Protein AF-F2L2L2-F1 (afdb_monomer)

pLDDT: mean 77.73, std 11.72, range [42.44, 91.44]

Structure (mmCIF, N/CA/C/O backbone):
data_AF-F2L2L2-F1
#
_entry.id   AF-F2L2L2-F1
#
loop_
_atom_site.group_PDB
_atom_site.id
_atom_site.type_symbol
_atom_site.label_atom_id
_atom_site.label_alt_id
_atom_site.label_comp_id
_atom_site.label_asym_id
_atom_site.label_entity_id
_atom_site.label_seq_id
_atom_site.pdbx_PDB_ins_code
_atom_site.Cartn_x
_atom_site.Cartn_y
_atom_site.Cartn_z
_atom_site.occupancy
_atom_site.B_iso_or_equiv
_atom_site.auth_seq_id
_atom_site.auth_comp_id
_atom_site.auth_asym_id
_atom_site.auth_atom_id
_atom_site.pdbx_PDB_model_num
ATOM 1 N N . MET A 1 1 ? -20.288 -9.340 24.423 1.00 42.78 1 MET A N 1
ATOM 2 C CA . MET A 1 1 ? -18.885 -8.995 24.748 1.00 42.78 1 MET A CA 1
ATOM 3 C C . MET A 1 1 ? -18.003 -8.906 23.497 1.00 42.78 1 MET A C 1
ATOM 5 O O . MET A 1 1 ? -17.138 -8.050 23.460 1.00 42.78 1 MET A O 1
ATOM 9 N N . GLU A 1 2 ? -18.269 -9.684 22.440 1.00 43.09 2 GLU A N 1
ATOM 10 C CA . GLU A 1 2 ? -17.512 -9.641 21.168 1.00 43.09 2 GLU A CA 1
ATOM 11 C C . GLU A 1 2 ? -17.689 -8.358 20.332 1.00 43.09 2 GLU A C 1
ATOM 13 O O . GLU A 1 2 ? -16.811 -8.007 19.553 1.00 43.09 2 GLU A O 1
ATOM 18 N N . ILE A 1 3 ? -18.805 -7.635 20.489 1.00 44.88 3 ILE A N 1
ATOM 19 C CA . ILE A 1 3 ? -19.082 -6.406 19.720 1.00 44.88 3 ILE A CA 1
ATOM 20 C C . ILE A 1 3 ? -18.196 -5.240 20.184 1.00 44.88 3 ILE A C 1
ATOM 22 O O . ILE A 1 3 ? -17.759 -4.455 19.351 1.00 44.88 3 ILE A O 1
ATOM 26 N N . LEU A 1 4 ? -17.872 -5.152 21.484 1.00 42.44 4 LEU A N 1
ATOM 27 C CA . LEU A 1 4 ? -16.951 -4.119 21.972 1.00 42.44 4 LEU A CA 1
ATOM 28 C C . LEU A 1 4 ? -15.537 -4.353 21.425 1.00 42.44 4 LEU A C 1
ATOM 30 O O . LEU A 1 4 ? -14.961 -3.425 20.877 1.00 42.44 4 LEU A O 1
ATOM 34 N N . VAL A 1 5 ? -15.022 -5.588 21.477 1.00 48.88 5 VAL A N 1
ATOM 35 C CA . VAL A 1 5 ? -13.674 -5.942 20.978 1.00 48.88 5 VAL A CA 1
ATOM 36 C C . VAL A 1 5 ? -13.512 -5.629 19.481 1.00 48.88 5 VAL A C 1
ATOM 38 O O . VAL A 1 5 ? -12.470 -5.133 19.068 1.00 48.88 5 VAL A O 1
ATOM 41 N N . LYS A 1 6 ? -14.566 -5.821 18.674 1.00 45.59 6 LYS A N 1
ATOM 42 C CA . LYS A 1 6 ? -14.557 -5.527 17.227 1.00 45.59 6 LYS A CA 1
ATOM 43 C C . LYS A 1 6 ? -14.462 -4.034 16.885 1.00 45.59 6 LYS A C 1
ATOM 45 O O . LYS A 1 6 ? -13.925 -3.706 15.834 1.00 45.59 6 LYS A O 1
ATOM 50 N N . ILE A 1 7 ? -14.957 -3.146 17.752 1.00 48.34 7 ILE A N 1
ATOM 51 C CA . ILE A 1 7 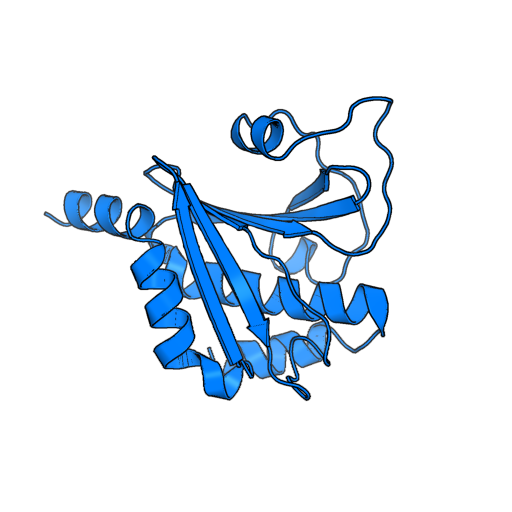? -14.884 -1.686 17.557 1.00 48.34 7 ILE A CA 1
ATOM 52 C C . ILE A 1 7 ? -13.491 -1.149 17.943 1.00 48.34 7 ILE A C 1
ATOM 54 O O . ILE A 1 7 ? -13.040 -0.164 17.365 1.00 48.34 7 ILE A O 1
ATOM 58 N N . TYR A 1 8 ? -12.769 -1.795 18.868 1.00 50.88 8 TYR A N 1
ATOM 59 C CA . TYR A 1 8 ? -11.413 -1.365 19.251 1.00 50.88 8 TYR A CA 1
ATOM 60 C C . TYR A 1 8 ? -10.383 -1.579 18.127 1.00 50.88 8 TYR A C 1
ATOM 62 O O . TYR A 1 8 ? -9.588 -0.682 17.858 1.00 50.88 8 TYR A O 1
ATOM 70 N N . MET A 1 9 ? -10.478 -2.681 17.373 1.00 53.34 9 MET A N 1
ATOM 71 C CA . MET A 1 9 ? -9.450 -3.070 16.388 1.00 53.34 9 MET A CA 1
ATOM 72 C C . MET A 1 9 ? -9.278 -2.090 15.208 1.00 53.34 9 MET A C 1
ATOM 74 O O . MET A 1 9 ? -8.175 -1.950 14.691 1.00 53.34 9 MET A O 1
ATOM 78 N N . CYS A 1 10 ? -10.327 -1.371 14.784 1.00 63.12 10 CYS A N 1
ATOM 79 C CA . CYS A 1 10 ? -10.198 -0.330 13.748 1.00 63.12 10 CYS A CA 1
ATOM 80 C C . CYS A 1 10 ? -9.667 1.012 14.274 1.00 63.12 10 CYS A C 1
ATOM 82 O O . CYS A 1 10 ? -9.219 1.844 13.484 1.00 63.12 10 CYS A O 1
ATOM 84 N N . ASN A 1 11 ? -9.743 1.247 15.586 1.00 60.97 11 ASN A N 1
ATOM 85 C CA . ASN A 1 11 ? -9.284 2.486 16.217 1.00 60.97 11 ASN A CA 1
ATOM 86 C C . ASN A 1 11 ? -7.807 2.405 16.648 1.00 60.97 11 ASN A C 1
ATOM 88 O O . ASN A 1 11 ? -7.189 3.429 16.933 1.00 60.97 11 ASN A O 1
ATOM 92 N N . GLU A 1 12 ? -7.221 1.206 16.623 1.00 71.69 12 GLU A N 1
ATOM 93 C CA . GLU A 1 12 ? -5.836 0.902 17.001 1.00 71.69 12 GLU A CA 1
ATOM 94 C C . GLU A 1 12 ? -4.948 0.652 15.767 1.00 71.69 12 GLU A C 1
ATOM 96 O O . GLU A 1 12 ? -4.131 -0.262 15.719 1.00 71.69 12 GLU A O 1
ATOM 101 N N . LEU A 1 13 ? -5.060 1.496 14.735 1.00 74.31 13 LEU A N 1
ATOM 102 C CA . LEU A 1 13 ? -4.230 1.382 13.522 1.00 74.31 13 LEU A CA 1
ATOM 103 C C . LEU A 1 13 ? -2.716 1.444 13.790 1.00 74.31 13 LEU A C 1
ATOM 105 O O . LEU A 1 13 ? -1.932 0.907 13.007 1.00 74.31 13 LEU A O 1
ATOM 109 N N . GLY A 1 14 ? -2.304 2.068 14.898 1.00 75.06 14 GLY A N 1
ATOM 110 C CA . GLY A 1 14 ? -0.923 1.997 15.378 1.00 75.06 14 GLY A CA 1
ATOM 111 C C . GLY A 1 14 ? -0.503 0.569 15.744 1.00 75.06 14 GLY A C 1
ATOM 112 O O . GLY A 1 14 ? 0.585 0.144 15.374 1.00 75.06 14 GLY A O 1
ATOM 113 N N . GLU A 1 15 ? -1.384 -0.209 16.376 1.00 79.38 15 GLU A N 1
ATOM 114 C CA . GLU A 1 15 ? -1.117 -1.614 16.699 1.00 79.38 15 GLU A CA 1
ATOM 115 C C . GLU A 1 15 ? -1.082 -2.493 15.451 1.00 79.38 15 GLU A C 1
ATOM 117 O O . GLU A 1 15 ? -0.252 -3.397 15.366 1.00 79.38 15 GLU A O 1
ATOM 122 N N . PHE A 1 16 ? -1.930 -2.216 14.452 1.00 79.75 16 PHE A N 1
ATOM 123 C CA . PHE A 1 16 ? -1.831 -2.879 13.149 1.00 79.75 16 PHE A CA 1
ATOM 124 C C . PHE A 1 16 ? -0.464 -2.625 12.499 1.00 79.75 16 PHE A C 1
ATOM 126 O O . PHE A 1 16 ? 0.184 -3.570 12.051 1.00 79.75 16 PHE A O 1
ATOM 133 N N . ALA A 1 17 ? -0.009 -1.369 12.463 1.00 81.06 17 ALA A N 1
ATOM 134 C CA . ALA A 1 17 ? 1.283 -1.010 11.884 1.00 81.06 17 ALA A CA 1
ATOM 135 C C . ALA A 1 17 ? 2.448 -1.694 12.623 1.00 81.06 17 ALA A C 1
ATOM 137 O O . ALA A 1 17 ? 3.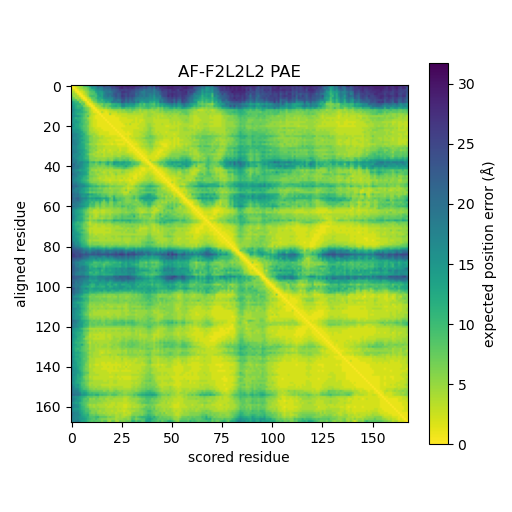323 -2.287 11.987 1.00 81.06 17 ALA A O 1
ATOM 138 N N . ASP A 1 18 ? 2.415 -1.691 13.957 1.00 84.12 18 ASP A N 1
ATOM 139 C CA . ASP A 1 18 ? 3.391 -2.388 14.795 1.00 84.12 18 ASP A CA 1
ATOM 140 C C . ASP A 1 18 ? 3.372 -3.903 14.564 1.00 84.12 18 ASP A C 1
ATOM 142 O O . ASP A 1 18 ? 4.424 -4.534 14.438 1.00 84.12 18 ASP A O 1
ATOM 146 N N . TRP A 1 19 ? 2.185 -4.506 14.488 1.00 85.44 19 TRP A N 1
ATOM 147 C CA . TRP A 1 19 ? 2.021 -5.928 14.209 1.00 85.44 19 TRP A CA 1
ATOM 148 C C . TRP A 1 19 ? 2.559 -6.292 12.825 1.00 85.44 19 TRP A C 1
ATOM 150 O O . TRP A 1 19 ? 3.310 -7.262 12.704 1.00 85.44 19 TRP A O 1
ATOM 160 N N . LEU A 1 20 ? 2.234 -5.503 11.798 1.00 84.94 20 LEU A N 1
ATOM 161 C CA . LEU A 1 20 ? 2.694 -5.716 10.427 1.00 84.94 20 LEU A CA 1
ATOM 162 C C . LEU A 1 20 ? 4.223 -5.684 10.376 1.00 84.94 20 LEU A C 1
ATOM 164 O O . LEU A 1 20 ? 4.847 -6.575 9.799 1.00 84.94 20 LEU A O 1
ATOM 168 N N . TYR A 1 21 ? 4.830 -4.699 11.039 1.00 86.44 21 TYR A N 1
ATOM 169 C CA . TYR A 1 21 ? 6.280 -4.600 11.136 1.00 86.44 21 TYR A CA 1
ATOM 170 C C . TYR A 1 21 ? 6.892 -5.811 11.849 1.00 86.44 21 TYR A C 1
ATOM 172 O O . TYR A 1 21 ? 7.808 -6.443 11.324 1.00 86.44 21 TYR A O 1
ATOM 180 N N . ARG A 1 22 ? 6.380 -6.182 13.029 1.00 87.25 22 ARG A N 1
ATOM 181 C CA . ARG A 1 22 ? 6.948 -7.274 13.839 1.00 87.25 22 ARG A CA 1
ATOM 182 C C . ARG A 1 22 ? 6.860 -8.633 13.154 1.00 87.25 22 ARG A C 1
ATOM 184 O O . ARG A 1 22 ? 7.790 -9.422 13.279 1.00 87.25 22 ARG A O 1
ATOM 191 N N . ASN A 1 23 ? 5.762 -8.904 12.455 1.00 85.38 23 ASN A N 1
ATOM 192 C CA . ASN A 1 23 ? 5.512 -10.223 11.875 1.00 85.38 23 ASN A CA 1
ATOM 193 C C . ASN A 1 23 ? 6.052 -10.353 10.449 1.00 85.38 23 ASN A C 1
ATOM 195 O O . ASN A 1 23 ? 6.480 -11.439 10.064 1.00 85.38 23 ASN A O 1
ATOM 199 N N . TYR A 1 24 ? 6.077 -9.261 9.677 1.00 86.25 24 TYR A N 1
ATOM 200 C CA . TYR A 1 24 ? 6.334 -9.347 8.239 1.00 86.25 24 TYR A CA 1
ATOM 201 C C . TYR A 1 24 ? 7.473 -8.473 7.724 1.00 86.25 24 TYR A C 1
ATOM 203 O O . TYR A 1 24 ? 7.789 -8.573 6.540 1.00 86.25 24 TYR A O 1
ATOM 211 N N . SER A 1 25 ? 8.150 -7.676 8.561 1.00 85.12 25 SER A N 1
ATOM 212 C CA . SER A 1 25 ? 9.274 -6.838 8.104 1.00 85.12 25 SER A CA 1
ATOM 213 C C . SER A 1 25 ? 10.347 -7.625 7.356 1.00 85.12 25 SER A C 1
ATOM 215 O O . SER A 1 25 ? 10.740 -7.211 6.272 1.00 85.12 25 SER A O 1
ATOM 217 N N . GLY A 1 26 ? 10.747 -8.799 7.849 1.00 82.75 26 GLY A N 1
ATOM 218 C CA . GLY A 1 26 ? 11.737 -9.639 7.167 1.00 82.75 26 GLY A CA 1
ATOM 219 C C . GLY A 1 26 ? 11.246 -10.247 5.845 1.00 82.75 26 GLY A C 1
ATOM 220 O O . GLY A 1 26 ? 12.024 -10.400 4.908 1.00 82.75 26 GLY A O 1
ATOM 221 N N . ILE A 1 27 ? 9.954 -10.577 5.739 1.00 84.06 27 ILE A N 1
ATOM 222 C CA . ILE A 1 27 ? 9.368 -11.183 4.528 1.00 84.06 27 ILE A CA 1
ATOM 223 C C . ILE A 1 27 ? 9.157 -10.121 3.447 1.00 84.06 27 ILE A C 1
ATOM 225 O O . ILE A 1 27 ? 9.439 -10.352 2.270 1.00 84.06 27 ILE A O 1
ATOM 229 N N . LEU A 1 28 ? 8.664 -8.957 3.859 1.00 83.25 28 LEU A N 1
ATOM 230 C CA . LEU A 1 28 ? 8.337 -7.837 2.987 1.00 83.25 28 LEU A CA 1
ATOM 231 C C . LEU A 1 28 ? 9.555 -6.947 2.706 1.00 83.25 28 LEU A C 1
ATOM 233 O O . LEU A 1 28 ? 9.524 -6.143 1.776 1.00 83.25 28 LEU 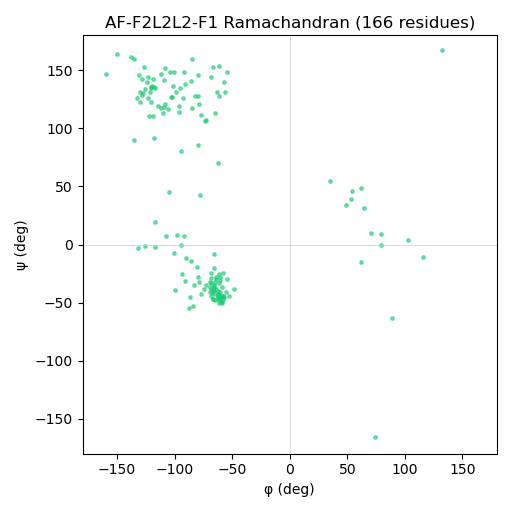A O 1
ATOM 237 N N . GLY A 1 29 ? 10.634 -7.098 3.477 1.00 85.81 29 GLY A N 1
ATOM 238 C CA . GLY A 1 29 ? 11.781 -6.197 3.464 1.00 85.81 29 GLY A CA 1
ATOM 239 C C . GLY A 1 29 ? 11.372 -4.789 3.887 1.00 85.81 29 GLY A C 1
ATOM 240 O O . GLY A 1 29 ? 11.655 -3.845 3.160 1.00 85.81 29 GLY A O 1
ATOM 241 N N . ILE A 1 30 ? 10.631 -4.639 4.988 1.00 86.06 30 ILE A N 1
ATOM 242 C CA . ILE A 1 30 ? 10.260 -3.328 5.546 1.00 86.06 30 ILE A CA 1
ATOM 243 C C . ILE A 1 30 ? 11.410 -2.852 6.429 1.00 86.06 30 ILE A C 1
ATOM 245 O O . ILE A 1 30 ? 11.701 -3.476 7.446 1.00 86.06 30 ILE A O 1
ATOM 249 N N . SER A 1 31 ? 12.024 -1.728 6.067 1.00 84.69 31 SER A N 1
ATOM 250 C CA . SER A 1 31 ? 13.093 -1.112 6.852 1.00 84.69 31 SER A CA 1
ATOM 251 C C . SER A 1 31 ? 12.548 -0.249 7.986 1.00 84.69 31 SER A C 1
ATOM 253 O O . SER A 1 31 ? 13.178 -0.126 9.032 1.00 84.69 31 SER A O 1
ATOM 255 N N . GLN A 1 32 ? 11.408 0.413 7.764 1.00 82.31 32 GLN A N 1
ATOM 256 C CA . GLN A 1 32 ? 10.830 1.344 8.727 1.00 82.31 32 GLN A CA 1
ATOM 257 C C . GLN A 1 32 ? 9.340 1.561 8.464 1.00 82.31 32 GLN A C 1
ATOM 259 O O . GLN A 1 32 ? 8.906 1.589 7.315 1.00 82.31 32 GLN A O 1
ATOM 264 N N . ILE A 1 33 ? 8.565 1.771 9.528 1.00 82.31 33 ILE A N 1
ATOM 265 C CA . ILE A 1 33 ? 7.193 2.274 9.441 1.00 82.31 33 ILE A CA 1
ATOM 266 C C . ILE A 1 33 ? 7.098 3.580 10.230 1.00 82.31 33 ILE A C 1
ATOM 268 O O . ILE A 1 33 ? 7.616 3.682 11.341 1.00 82.31 33 ILE A O 1
ATOM 272 N N . TYR A 1 34 ? 6.443 4.579 9.647 1.00 78.69 34 TYR A N 1
ATOM 273 C CA . TYR A 1 34 ? 6.110 5.842 10.293 1.00 78.69 34 TYR A CA 1
ATOM 274 C C . TYR A 1 34 ? 4.612 5.891 10.532 1.00 78.69 34 TYR A C 1
ATOM 276 O O . TYR A 1 34 ? 3.838 5.887 9.580 1.00 78.69 34 TYR A O 1
ATOM 284 N N . THR A 1 35 ? 4.213 5.980 11.794 1.00 76.81 35 THR A N 1
ATOM 285 C CA . THR A 1 35 ? 2.817 6.152 12.193 1.00 76.81 35 THR A CA 1
ATOM 286 C C . THR A 1 35 ? 2.606 7.561 12.724 1.00 76.81 35 THR A C 1
ATOM 288 O O . THR A 1 35 ? 3.234 7.950 13.710 1.00 76.81 35 THR A O 1
ATOM 291 N N . VAL A 1 36 ? 1.714 8.328 12.102 1.00 74.88 36 VAL A N 1
ATOM 292 C CA . VAL A 1 36 ? 1.335 9.663 12.579 1.00 74.88 36 VAL A CA 1
ATOM 293 C C . VAL A 1 36 ? -0.152 9.677 12.893 1.00 74.88 36 VAL A C 1
ATOM 295 O O . VAL A 1 36 ? -0.980 9.610 11.987 1.00 74.88 36 VAL A O 1
ATOM 298 N N . SER A 1 37 ? -0.483 9.775 14.178 1.00 72.06 37 SER A N 1
ATOM 299 C CA . SER A 1 37 ? -1.859 9.942 14.644 1.00 72.06 37 SER A CA 1
ATOM 300 C C . SER A 1 37 ? -2.262 11.405 14.558 1.00 72.06 37 SER A C 1
ATOM 302 O O . SER A 1 37 ? -1.591 12.287 15.092 1.00 72.06 37 SER A O 1
ATOM 304 N N . LEU A 1 38 ? -3.388 11.667 13.919 1.00 67.56 38 LEU A N 1
ATOM 305 C CA . LEU A 1 38 ? -3.913 13.003 13.721 1.00 67.56 38 LEU A CA 1
ATOM 306 C C . LEU A 1 38 ? -5.410 12.933 14.044 1.00 67.56 38 LEU A C 1
ATOM 308 O O . LEU A 1 38 ? -6.202 12.583 13.197 1.00 67.56 38 LEU A O 1
ATOM 312 N N . GLY A 1 39 ? -5.806 13.152 15.300 1.00 53.22 39 GLY A N 1
ATOM 313 C CA . GLY A 1 39 ? -7.209 13.359 15.717 1.00 53.22 39 GLY A CA 1
ATOM 314 C C . GLY A 1 39 ? -8.311 12.577 14.972 1.00 53.22 39 GLY A C 1
ATOM 315 O O . GLY A 1 39 ? -9.238 13.202 14.465 1.00 53.22 39 GLY A O 1
ATOM 316 N N . GLY A 1 40 ? -8.207 11.243 14.897 1.00 55.09 40 GLY A N 1
ATOM 317 C CA . GLY A 1 40 ? -9.180 10.350 14.241 1.00 55.09 40 GLY A CA 1
ATOM 318 C C . GLY A 1 40 ? -8.641 9.588 13.024 1.00 55.09 40 GLY A C 1
ATOM 319 O O . GLY A 1 40 ? -9.286 8.658 12.552 1.00 55.09 40 GLY A O 1
ATOM 320 N N . PHE A 1 41 ? -7.450 9.938 12.538 1.00 61.31 41 PHE A N 1
ATOM 321 C CA . PHE A 1 41 ? -6.771 9.248 11.444 1.00 61.31 41 PHE A CA 1
ATOM 322 C C . PHE A 1 41 ? -5.350 8.843 11.839 1.00 61.31 41 PHE A C 1
ATOM 324 O O . PHE A 1 41 ? -4.720 9.471 12.692 1.00 61.31 41 PHE A O 1
ATOM 331 N N . VAL A 1 42 ? -4.849 7.780 11.210 1.00 64.75 42 VAL A N 1
ATOM 332 C CA . VAL A 1 42 ? -3.447 7.369 11.291 1.00 64.75 42 VAL A CA 1
ATOM 333 C C . VAL A 1 42 ? -2.869 7.462 9.883 1.00 64.75 42 VAL A C 1
ATOM 335 O O . VAL A 1 42 ? -3.500 7.083 8.910 1.00 64.75 42 VAL A O 1
ATOM 338 N N . LEU A 1 43 ? -1.685 8.032 9.726 1.00 68.75 43 LEU A N 1
ATOM 339 C CA . LEU A 1 43 ? -0.932 7.939 8.478 1.00 68.75 43 LEU A CA 1
ATOM 340 C C . LEU A 1 43 ? 0.176 6.920 8.691 1.00 68.75 43 LEU A C 1
ATOM 342 O O . LEU A 1 43 ? 0.917 7.041 9.664 1.00 68.75 43 LEU A O 1
ATOM 346 N N . VAL A 1 44 ? 0.264 5.924 7.808 1.00 71.38 44 VAL A N 1
ATOM 347 C CA . VAL A 1 44 ? 1.231 4.823 7.910 1.00 71.38 44 VAL A CA 1
ATOM 348 C C . VAL A 1 44 ? 2.156 4.842 6.698 1.00 71.38 44 VAL A C 1
ATOM 350 O O . VAL A 1 44 ? 1.874 4.228 5.675 1.00 71.38 44 VAL A O 1
ATOM 353 N N . GLY A 1 45 ? 3.288 5.533 6.809 1.00 74.44 45 GLY A N 1
ATOM 354 C CA . GLY A 1 45 ? 4.338 5.480 5.792 1.00 74.44 45 GLY A CA 1
ATOM 355 C C . GLY A 1 45 ? 5.163 4.206 5.944 1.00 74.44 45 GLY A C 1
ATOM 356 O O . GLY A 1 45 ? 5.763 4.007 6.996 1.00 74.44 45 GLY A O 1
ATOM 357 N N . ILE A 1 46 ? 5.226 3.352 4.919 1.00 77.38 46 ILE A N 1
ATOM 358 C CA . ILE A 1 46 ? 5.987 2.093 4.961 1.00 77.38 46 ILE A CA 1
ATOM 359 C C . ILE A 1 46 ? 7.202 2.217 4.046 1.00 77.38 46 ILE A C 1
ATOM 361 O O . ILE A 1 46 ? 7.086 2.317 2.827 1.00 77.38 46 ILE A O 1
ATOM 365 N N . HIS A 1 47 ? 8.384 2.215 4.648 1.00 77.00 47 HIS A N 1
ATOM 366 C CA . HIS A 1 47 ? 9.654 2.253 3.943 1.00 77.00 47 HIS A CA 1
ATOM 367 C C . HIS A 1 47 ? 10.222 0.847 3.849 1.00 77.00 47 HIS A C 1
ATOM 369 O O . HIS A 1 47 ? 10.302 0.114 4.834 1.00 77.00 47 HIS A O 1
ATOM 375 N N . PHE A 1 48 ? 10.634 0.491 2.644 1.00 80.44 48 PHE A N 1
ATOM 376 C CA . PHE A 1 48 ? 11.190 -0.811 2.335 1.00 80.44 48 PHE A CA 1
ATOM 377 C C . PHE A 1 48 ? 12.713 -0.725 2.195 1.00 80.44 48 PHE A C 1
ATOM 379 O O . PHE A 1 48 ? 13.250 0.292 1.753 1.00 80.44 48 PHE A O 1
ATOM 386 N N . GLU A 1 49 ? 13.400 -1.804 2.555 1.00 80.44 49 GLU A N 1
ATOM 387 C CA . GLU A 1 49 ? 14.836 -1.968 2.376 1.00 80.44 49 GLU A CA 1
ATOM 388 C C . GLU A 1 49 ? 15.231 -1.915 0.902 1.00 80.44 49 GLU A C 1
ATOM 390 O O . GLU A 1 49 ? 14.475 -2.305 0.002 1.00 80.44 49 GLU A O 1
ATOM 395 N N . ARG A 1 50 ? 16.482 -1.501 0.678 1.00 69.62 50 ARG A N 1
ATOM 396 C CA . ARG A 1 50 ? 17.112 -1.600 -0.630 1.00 69.62 50 ARG A CA 1
ATOM 397 C C . ARG A 1 50 ? 17.264 -3.084 -0.996 1.00 69.62 50 ARG A C 1
ATOM 399 O O . ARG A 1 50 ? 18.005 -3.803 -0.334 1.00 69.62 50 ARG A O 1
ATOM 406 N N . GLY A 1 51 ? 16.552 -3.545 -2.016 1.00 73.75 51 GLY A N 1
ATOM 407 C CA . GLY A 1 51 ? 16.457 -4.940 -2.440 1.00 73.75 51 GLY A CA 1
ATOM 408 C C . GLY A 1 51 ? 15.162 -5.647 -2.030 1.00 73.75 51 GLY A C 1
ATOM 409 O O . GLY A 1 51 ? 15.022 -6.839 -2.314 1.00 73.75 51 GLY A O 1
ATOM 410 N N . SER A 1 52 ? 14.203 -4.953 -1.399 1.00 82.81 52 SER A N 1
ATOM 411 C CA . SER A 1 52 ? 12.887 -5.538 -1.120 1.00 82.81 52 SER A CA 1
ATOM 412 C C . SER A 1 52 ? 12.239 -6.039 -2.412 1.00 82.81 52 SER A C 1
ATOM 414 O O . SER A 1 52 ? 12.134 -5.324 -3.410 1.00 82.81 52 SER A O 1
ATOM 416 N N . LYS A 1 53 ? 11.739 -7.278 -2.380 1.00 77.25 53 LYS A N 1
ATOM 417 C CA . LYS A 1 53 ? 11.007 -7.874 -3.507 1.00 77.25 53 LYS A CA 1
ATOM 418 C C . LYS A 1 53 ? 9.678 -7.173 -3.780 1.00 77.25 53 LYS A C 1
ATOM 420 O O . LYS A 1 53 ? 9.151 -7.292 -4.883 1.00 77.25 53 LYS A O 1
ATOM 425 N N . ILE A 1 54 ? 9.157 -6.443 -2.799 1.00 81.56 54 ILE A N 1
ATOM 426 C CA . ILE A 1 54 ? 7.882 -5.738 -2.885 1.00 81.56 54 ILE A CA 1
ATOM 427 C C . ILE A 1 54 ? 8.068 -4.384 -3.547 1.00 81.56 54 ILE A C 1
ATOM 429 O O . ILE A 1 54 ? 7.412 -4.096 -4.543 1.00 81.56 54 ILE A O 1
ATOM 433 N N . SER A 1 55 ? 8.998 -3.582 -3.035 1.00 76.75 55 SER A N 1
ATOM 434 C CA . SER A 1 55 ? 9.175 -2.208 -3.496 1.00 76.75 55 SER A CA 1
ATOM 435 C C . SER A 1 55 ? 10.226 -2.048 -4.590 1.00 76.75 55 SER A C 1
ATOM 437 O O . SER A 1 55 ? 10.148 -1.098 -5.358 1.00 76.75 55 SER A O 1
ATOM 439 N N . GLY A 1 56 ? 11.215 -2.944 -4.680 1.00 71.25 56 GLY A N 1
ATOM 440 C CA . GLY A 1 56 ? 12.311 -2.838 -5.646 1.00 71.25 56 GLY A CA 1
ATOM 441 C C . GLY A 1 56 ? 13.040 -1.493 -5.583 1.00 71.25 56 GLY A C 1
ATOM 442 O O . GLY A 1 56 ? 13.249 -0.877 -6.621 1.00 71.25 56 GLY A O 1
ATOM 443 N N . ASP A 1 57 ? 13.373 -1.020 -4.378 1.00 67.88 57 ASP A N 1
ATOM 444 C CA . ASP A 1 57 ? 14.011 0.285 -4.109 1.00 67.88 57 ASP A CA 1
ATOM 445 C C . ASP A 1 57 ? 13.106 1.510 -4.331 1.00 67.88 57 ASP A C 1
ATOM 447 O O . ASP A 1 57 ? 13.572 2.650 -4.289 1.00 67.88 57 ASP A O 1
ATOM 451 N N . VAL A 1 58 ? 11.801 1.307 -4.534 1.00 65.12 58 VAL A N 1
ATOM 452 C CA . VAL A 1 58 ? 10.841 2.397 -4.724 1.00 65.12 58 VAL A CA 1
ATOM 453 C C . VAL A 1 58 ? 10.204 2.810 -3.389 1.00 65.12 58 VAL A C 1
ATOM 455 O O . VAL A 1 58 ? 9.605 1.974 -2.717 1.00 65.12 58 VAL A O 1
ATOM 458 N N . PRO A 1 59 ? 10.235 4.098 -2.998 1.00 64.88 59 PRO A N 1
ATOM 459 C CA . PRO A 1 59 ? 9.471 4.576 -1.847 1.00 64.88 59 PRO A CA 1
ATOM 460 C C . PRO A 1 59 ? 7.965 4.381 -2.057 1.00 64.88 59 PRO A C 1
ATOM 462 O O . PRO A 1 59 ? 7.419 4.825 -3.071 1.00 64.88 59 PRO A O 1
ATOM 465 N N . VAL A 1 60 ? 7.291 3.741 -1.098 1.00 68.88 60 VAL A N 1
ATOM 466 C CA . VAL A 1 60 ? 5.845 3.480 -1.131 1.00 68.88 60 VAL A CA 1
ATOM 467 C C . VAL A 1 60 ? 5.166 4.319 -0.052 1.00 68.88 60 VAL A C 1
ATOM 469 O O . VAL A 1 60 ? 5.427 4.160 1.136 1.00 68.88 60 VAL A O 1
ATOM 472 N N . GLY A 1 61 ? 4.290 5.230 -0.472 1.00 66.69 61 GLY A N 1
ATOM 473 C CA . GLY A 1 61 ? 3.431 5.987 0.432 1.00 66.69 61 GLY A CA 1
ATOM 474 C C . GLY A 1 61 ? 2.065 5.322 0.533 1.00 66.69 61 GLY A C 1
ATOM 475 O O . GLY A 1 61 ? 1.364 5.222 -0.472 1.00 66.69 61 GLY A O 1
ATOM 476 N N . LEU A 1 62 ? 1.690 4.897 1.738 1.00 76.38 62 LEU A N 1
ATOM 477 C CA . LEU A 1 62 ? 0.369 4.367 2.048 1.00 76.38 62 LEU A CA 1
ATOM 478 C C . LEU A 1 62 ? -0.296 5.263 3.099 1.00 76.38 62 LEU A C 1
ATOM 480 O O . LEU A 1 62 ? 0.357 5.770 4.008 1.00 76.38 62 LEU A O 1
ATOM 484 N N . ALA A 1 63 ? -1.599 5.479 2.987 1.00 77.88 63 ALA A N 1
ATOM 485 C CA . ALA A 1 63 ? -2.397 6.081 4.049 1.00 77.88 63 ALA A CA 1
ATOM 486 C C . ALA A 1 63 ? -3.505 5.103 4.433 1.00 77.88 63 ALA A C 1
ATOM 488 O O . ALA A 1 63 ? -4.177 4.579 3.555 1.00 77.88 63 ALA A O 1
ATOM 489 N N . ILE A 1 64 ? -3.690 4.833 5.723 1.00 80.19 64 ILE A N 1
ATOM 490 C CA . ILE A 1 64 ? -4.678 3.869 6.221 1.00 80.19 64 ILE A CA 1
ATOM 491 C C . ILE A 1 64 ? -5.480 4.557 7.311 1.00 80.19 64 ILE A C 1
ATOM 493 O O . ILE A 1 64 ? -4.895 4.978 8.294 1.00 80.19 64 ILE A O 1
ATOM 497 N N . TYR A 1 65 ? -6.797 4.648 7.192 1.00 77.44 65 TYR A N 1
ATOM 498 C CA . TYR A 1 65 ? -7.612 5.382 8.157 1.00 77.44 65 TYR A CA 1
ATOM 499 C C . TYR A 1 65 ? -8.812 4.567 8.638 1.00 77.44 65 TYR A C 1
ATOM 501 O O . TYR A 1 65 ? -9.388 3.774 7.894 1.00 77.44 65 TYR A O 1
ATOM 509 N N . GLY A 1 66 ? -9.169 4.761 9.909 1.00 75.56 66 GLY A N 1
ATOM 510 C CA . GLY A 1 66 ? -10.284 4.088 10.563 1.00 75.56 66 GLY A CA 1
ATOM 511 C C . GLY A 1 66 ? -11.567 4.903 10.426 1.00 75.56 66 GLY A C 1
ATOM 512 O O . GLY A 1 66 ? -11.561 6.122 10.572 1.00 75.56 66 GLY A O 1
ATOM 513 N N . LEU A 1 67 ? -12.673 4.221 10.154 1.00 73.94 67 LEU A N 1
ATOM 514 C CA . LEU A 1 67 ? -14.025 4.772 10.016 1.00 73.94 67 LEU A CA 1
ATOM 515 C C . LEU A 1 67 ? -14.980 4.220 11.092 1.00 73.94 67 LEU A C 1
ATOM 517 O O . LEU A 1 67 ? -16.197 4.261 10.942 1.00 73.94 67 LEU A O 1
ATOM 521 N N . GLY A 1 68 ? -14.429 3.687 12.185 1.00 72.75 68 GLY A N 1
ATOM 522 C CA . GLY A 1 68 ? -15.175 3.057 13.274 1.00 72.75 68 GLY A CA 1
ATOM 523 C C . GLY A 1 68 ? -15.415 1.564 13.047 1.00 72.75 68 GLY A C 1
ATOM 524 O O . GLY A 1 68 ? -14.902 0.755 13.813 1.00 72.75 68 GLY A O 1
ATOM 525 N N . ASP A 1 69 ? -16.165 1.191 12.005 1.00 75.38 69 ASP A N 1
ATOM 526 C CA . ASP A 1 69 ? -16.504 -0.211 11.675 1.00 75.38 69 ASP A CA 1
ATOM 527 C C . ASP A 1 69 ? -15.648 -0.819 10.547 1.00 75.38 69 ASP A C 1
ATOM 529 O O . ASP A 1 69 ? -15.723 -2.019 10.259 1.00 75.38 69 ASP A O 1
ATOM 533 N N . ARG A 1 70 ? -14.821 0.010 9.913 1.00 82.06 70 ARG A N 1
ATOM 534 C CA . ARG A 1 70 ? -13.964 -0.357 8.789 1.00 82.06 70 ARG A CA 1
ATOM 535 C C . ARG A 1 70 ? -12.693 0.474 8.767 1.00 82.06 70 ARG A C 1
ATOM 537 O O . ARG A 1 70 ? -12.608 1.535 9.384 1.00 82.06 70 ARG A O 1
ATOM 544 N N . VAL A 1 71 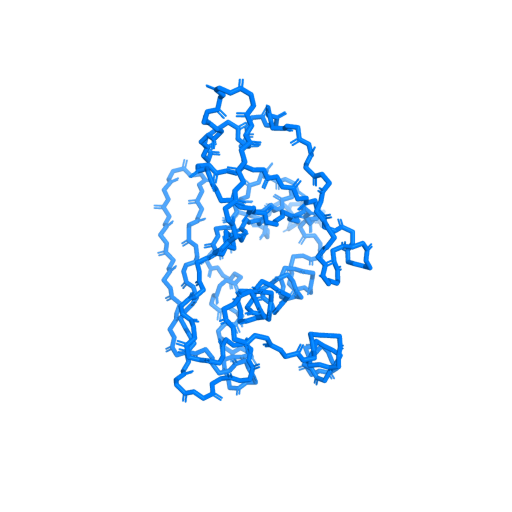? -11.727 -0.008 8.009 1.00 83.00 71 VAL A N 1
ATOM 545 C CA . VAL A 1 71 ? -10.491 0.677 7.669 1.00 83.00 71 VAL A CA 1
ATOM 546 C C . VAL A 1 71 ? -10.472 0.862 6.167 1.00 83.00 71 VAL A C 1
ATOM 548 O O . VAL A 1 71 ? -10.775 -0.074 5.431 1.00 83.00 71 VAL A O 1
ATOM 551 N N . ARG A 1 72 ? -10.091 2.043 5.696 1.00 85.88 72 ARG A N 1
ATOM 552 C CA . ARG A 1 72 ? -9.853 2.253 4.272 1.00 85.88 72 ARG A CA 1
ATOM 553 C C . ARG A 1 72 ? -8.406 2.683 4.043 1.00 85.88 72 ARG A C 1
ATOM 555 O O . ARG A 1 72 ? -7.825 3.436 4.823 1.00 85.88 72 ARG A O 1
ATOM 562 N N . GLY A 1 73 ? -7.794 2.103 3.023 1.00 86.12 73 GLY A N 1
ATOM 563 C CA . GLY A 1 73 ? -6.405 2.302 2.641 1.00 86.12 73 GLY A CA 1
ATOM 564 C C . GLY A 1 73 ? -6.300 3.033 1.307 1.00 86.12 73 GLY A C 1
ATOM 565 O O . GLY A 1 73 ? -7.135 2.844 0.429 1.00 86.12 73 GLY A O 1
ATOM 566 N N . TYR A 1 74 ? -5.259 3.845 1.152 1.00 86.69 74 TYR A N 1
ATOM 567 C CA . TYR A 1 74 ? -4.963 4.621 -0.047 1.00 86.69 74 TYR A CA 1
ATOM 568 C C . TYR A 1 74 ? -3.502 4.475 -0.444 1.00 86.69 74 TYR A C 1
ATOM 570 O O . TYR A 1 74 ? -2.601 4.785 0.340 1.00 86.69 74 TYR A O 1
ATOM 578 N N . CYS A 1 75 ? -3.277 4.077 -1.689 1.00 86.81 75 CYS A N 1
ATOM 579 C CA . CYS A 1 75 ? -1.960 3.943 -2.288 1.00 86.81 75 CYS A CA 1
ATOM 580 C C . CYS A 1 75 ? -1.871 4.820 -3.537 1.00 86.81 75 CYS A C 1
ATOM 582 O O . CYS A 1 75 ? -2.516 4.524 -4.540 1.00 86.81 75 CYS A O 1
ATOM 584 N N . SER A 1 76 ? -1.083 5.895 -3.491 1.00 85.44 76 SER A N 1
ATOM 585 C CA . SER A 1 76 ? -0.828 6.719 -4.678 1.00 85.44 76 SER A CA 1
ATOM 586 C C . SER A 1 76 ? 0.232 6.053 -5.555 1.00 85.44 76 SER A C 1
ATOM 588 O O . SER A 1 76 ? 1.316 5.704 -5.083 1.00 85.44 76 SER A O 1
ATOM 590 N N . LEU A 1 77 ? -0.083 5.880 -6.835 1.00 87.50 77 LEU A N 1
ATOM 591 C CA . LEU A 1 77 ? 0.812 5.340 -7.846 1.00 87.50 77 LEU A CA 1
ATOM 592 C C . LEU A 1 77 ? 1.413 6.482 -8.677 1.00 87.50 77 LEU A C 1
ATOM 594 O O . LEU A 1 77 ? 0.749 7.485 -8.932 1.00 87.50 77 LEU A O 1
ATOM 598 N N . PRO A 1 78 ? 2.649 6.336 -9.178 1.00 86.06 78 PRO A N 1
ATOM 599 C CA . PRO A 1 78 ? 3.326 7.338 -10.001 1.00 86.06 78 PRO A CA 1
ATOM 600 C C . PRO A 1 78 ? 2.817 7.332 -11.452 1.00 86.06 78 PRO A C 1
ATOM 602 O O . PRO A 1 78 ? 3.599 7.395 -12.398 1.00 86.06 78 PRO A O 1
ATOM 605 N N . ILE A 1 79 ? 1.502 7.228 -11.628 1.00 85.88 79 ILE A N 1
ATOM 606 C CA . ILE A 1 79 ? 0.815 7.215 -12.915 1.00 85.88 79 ILE A CA 1
ATOM 607 C C . ILE A 1 79 ? -0.033 8.486 -12.963 1.00 85.88 79 ILE A C 1
ATOM 609 O O . ILE A 1 79 ? -0.898 8.655 -12.104 1.00 85.88 79 ILE A O 1
ATOM 613 N N . PRO A 1 80 ? 0.195 9.399 -13.918 1.00 85.38 80 PRO A N 1
ATOM 614 C CA . PRO A 1 80 ? -0.597 10.614 -14.011 1.00 85.38 80 PRO A CA 1
ATOM 615 C C . PRO A 1 80 ? -2.035 10.294 -14.431 1.00 85.38 80 PRO A C 1
ATOM 617 O O . PRO A 1 80 ? -2.272 9.435 -15.280 1.00 85.38 80 PRO A O 1
ATOM 620 N N . CYS A 1 81 ? -2.993 11.036 -13.892 1.00 85.44 81 CYS A N 1
ATOM 621 C CA . CYS A 1 81 ? -4.394 10.986 -14.301 1.00 85.44 81 CYS A CA 1
ATOM 622 C C . CYS A 1 81 ? -4.974 12.400 -14.378 1.00 85.44 81 CYS A C 1
ATOM 624 O O . CYS A 1 81 ? -4.423 13.356 -13.825 1.00 85.44 81 CYS A O 1
ATOM 626 N N . LYS A 1 82 ? -6.091 12.546 -15.092 1.00 76.38 82 LYS A N 1
ATOM 627 C CA . LYS A 1 82 ? -6.850 13.794 -15.160 1.00 76.38 82 LYS A CA 1
ATOM 628 C C . LYS A 1 82 ? -8.316 13.501 -14.890 1.00 76.38 82 LYS A C 1
ATOM 630 O O . LYS A 1 82 ? -8.890 12.618 -15.514 1.00 76.38 82 LYS A O 1
ATOM 635 N N . THR A 1 83 ? -8.896 14.280 -13.997 1.00 68.88 83 THR A N 1
ATOM 636 C CA . THR A 1 83 ? -10.338 14.427 -13.781 1.00 68.88 83 THR A CA 1
ATOM 637 C C . THR A 1 83 ? -10.758 15.800 -14.292 1.00 68.88 83 THR A C 1
ATOM 639 O O . THR A 1 83 ? -9.931 16.715 -14.308 1.00 68.88 83 THR A O 1
ATOM 642 N N . ASP A 1 84 ? -12.013 15.954 -14.725 1.00 62.56 84 ASP A N 1
ATOM 643 C CA . ASP A 1 84 ? -12.568 17.141 -15.404 1.00 62.56 84 ASP A CA 1
ATOM 644 C C . ASP A 1 84 ? -12.535 18.430 -14.548 1.00 62.56 84 ASP A C 1
ATOM 646 O O . ASP A 1 84 ? -13.546 18.950 -14.080 1.00 62.56 84 ASP A O 1
ATOM 650 N N . GLY A 1 85 ? -11.338 18.965 -14.309 1.00 55.34 85 GLY A N 1
ATOM 651 C CA . GLY A 1 85 ? -11.085 20.227 -13.615 1.00 55.34 85 GLY A CA 1
ATOM 652 C C . GLY A 1 85 ? -11.162 20.182 -12.085 1.00 55.34 85 GLY A C 1
ATOM 653 O O . GLY A 1 85 ? -10.924 21.210 -11.451 1.00 55.34 85 GLY A O 1
ATOM 654 N N . ARG A 1 86 ? -11.455 19.031 -11.464 1.00 57.41 86 ARG A N 1
ATOM 655 C CA . ARG A 1 86 ? -11.469 18.881 -9.998 1.00 57.41 86 ARG A CA 1
ATOM 656 C C . ARG A 1 86 ? -10.257 18.102 -9.504 1.00 57.41 86 ARG A C 1
ATOM 658 O O . ARG A 1 86 ? -10.109 16.920 -9.798 1.00 57.41 86 ARG A O 1
ATOM 665 N N . ILE A 1 87 ? -9.424 18.777 -8.715 1.00 60.94 87 ILE A N 1
ATOM 666 C CA . ILE A 1 87 ? -8.397 18.141 -7.890 1.00 60.94 87 ILE A CA 1
ATOM 667 C C . ILE A 1 87 ? -9.124 17.476 -6.721 1.00 60.94 87 ILE A C 1
ATOM 669 O O . ILE A 1 87 ? -9.618 18.175 -5.837 1.00 60.94 87 ILE A O 1
ATOM 673 N N . ILE A 1 88 ? -9.222 16.149 -6.745 1.00 64.62 88 ILE A N 1
ATOM 674 C CA . ILE A 1 88 ? -9.740 15.372 -5.618 1.00 64.62 88 ILE A CA 1
ATOM 675 C C . ILE A 1 88 ? -8.629 15.312 -4.578 1.00 64.62 88 ILE A C 1
ATOM 677 O O . ILE A 1 88 ? -7.597 14.681 -4.815 1.00 64.62 88 ILE A O 1
ATOM 681 N N . ARG A 1 89 ? -8.835 15.991 -3.447 1.00 68.62 89 ARG A N 1
ATOM 682 C CA . ARG A 1 89 ? -7.900 15.952 -2.321 1.00 68.62 89 ARG A CA 1
ATOM 683 C C . ARG A 1 89 ? -8.211 14.743 -1.450 1.00 68.62 89 ARG A C 1
ATOM 685 O O . ARG A 1 89 ? -9.348 14.275 -1.406 1.00 68.62 89 ARG A O 1
ATOM 692 N N . MET A 1 90 ? -7.244 14.319 -0.641 1.00 65.00 90 MET A N 1
ATOM 693 C CA . MET A 1 90 ? -7.450 13.261 0.360 1.00 65.00 90 MET 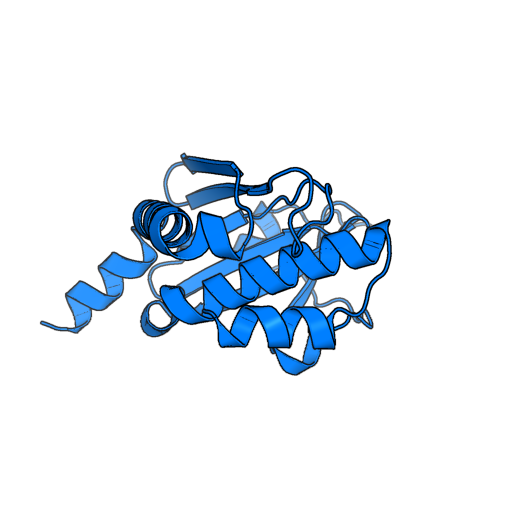A CA 1
ATOM 694 C C . MET A 1 90 ? -8.710 13.487 1.226 1.00 65.00 90 MET A C 1
ATOM 696 O O . MET A 1 90 ? -9.457 12.553 1.498 1.00 65.00 90 MET A O 1
ATOM 700 N N . GLY A 1 91 ? -9.010 14.736 1.605 1.00 63.94 91 GLY A N 1
ATOM 701 C CA . GLY A 1 91 ? -10.213 15.071 2.381 1.00 63.94 91 GLY A CA 1
ATOM 702 C C . GLY A 1 91 ? -11.545 14.806 1.662 1.00 63.94 91 GLY A C 1
ATOM 703 O O . GLY A 1 91 ? -12.539 14.514 2.324 1.00 63.94 91 GLY A O 1
ATOM 704 N N . ASP A 1 92 ? -11.571 14.859 0.329 1.00 64.56 92 ASP A N 1
ATOM 705 C CA . ASP A 1 92 ? -12.768 14.593 -0.479 1.00 64.56 92 ASP A CA 1
ATOM 706 C C . ASP A 1 92 ? -13.034 13.084 -0.616 1.00 64.56 92 ASP A C 1
ATOM 708 O O . ASP A 1 92 ? -14.191 12.653 -0.637 1.00 64.56 92 ASP A O 1
ATOM 712 N N . LEU A 1 93 ? -11.970 12.272 -0.628 1.00 62.84 93 LEU A N 1
ATOM 713 C CA . LEU A 1 93 ? -12.050 10.806 -0.605 1.00 62.84 93 LEU A CA 1
ATOM 714 C C . LEU A 1 93 ? -12.634 10.282 0.709 1.00 62.84 93 LEU A C 1
ATOM 716 O O . LEU A 1 93 ? -13.483 9.390 0.700 1.00 62.84 93 LEU A O 1
ATOM 720 N N . LEU A 1 94 ? -12.255 10.890 1.838 1.00 63.84 94 LEU A N 1
ATOM 721 C CA . LEU A 1 94 ? -12.836 10.576 3.149 1.00 63.84 94 LEU A CA 1
ATOM 722 C C . LEU A 1 94 ? -14.349 10.837 3.192 1.00 63.84 94 LEU A C 1
ATOM 724 O O . LEU A 1 94 ? -15.074 10.171 3.925 1.00 63.84 94 LEU A O 1
ATOM 728 N N . GLN A 1 95 ? -14.836 11.776 2.380 1.00 64.25 95 GLN A N 1
ATOM 729 C CA . GLN A 1 95 ? -16.258 12.099 2.249 1.00 64.25 95 GLN A CA 1
ATOM 730 C C . GLN A 1 95 ? -16.949 11.311 1.121 1.00 64.25 95 GLN A C 1
ATOM 732 O O . GLN A 1 95 ? -18.112 11.581 0.827 1.00 64.25 95 GLN A O 1
ATOM 737 N N . SER A 1 96 ? -16.253 10.343 0.506 1.00 59.62 96 SER A N 1
ATOM 738 C CA . SER A 1 96 ? -16.726 9.509 -0.611 1.00 59.62 96 SER A CA 1
ATOM 739 C C . SER A 1 96 ? -17.256 10.324 -1.798 1.00 59.62 96 SER A C 1
ATOM 741 O O . SER A 1 96 ? -18.269 9.985 -2.402 1.00 59.62 96 SER A O 1
ATOM 743 N N . ARG A 1 97 ? -16.582 11.437 -2.117 1.00 60.16 97 ARG A N 1
ATOM 744 C CA . ARG A 1 97 ? -16.942 12.332 -3.233 1.00 60.16 97 ARG A CA 1
ATOM 745 C C . ARG A 1 97 ? -16.132 12.087 -4.508 1.00 60.16 97 ARG A C 1
ATOM 747 O O . ARG A 1 97 ? -16.205 12.900 -5.427 1.00 60.16 97 ARG A O 1
ATOM 754 N N . ALA A 1 98 ? -15.331 11.026 -4.546 1.00 66.00 98 ALA A N 1
ATOM 755 C CA . ALA A 1 98 ? -14.538 10.667 -5.712 1.00 66.00 98 ALA A CA 1
ATOM 756 C C . ALA A 1 98 ? -15.284 9.643 -6.563 1.00 66.00 98 ALA A C 1
ATOM 758 O O . ALA A 1 98 ? -15.841 8.689 -6.029 1.00 66.00 98 ALA A O 1
ATOM 759 N N . GLU A 1 99 ? -15.292 9.857 -7.874 1.00 69.50 99 GLU A N 1
ATOM 760 C CA . GLU A 1 99 ? -15.811 8.874 -8.818 1.00 69.50 99 GLU A CA 1
ATOM 761 C C . GLU A 1 99 ? -14.701 7.874 -9.181 1.00 69.50 99 GLU A C 1
ATOM 763 O O . GLU A 1 99 ? -13.546 8.292 -9.354 1.00 69.50 99 GLU A O 1
ATOM 768 N N . PRO A 1 100 ? -15.029 6.574 -9.309 1.00 77.06 100 PRO A N 1
ATOM 769 C CA . PRO A 1 100 ? -14.082 5.573 -9.771 1.00 77.06 100 PRO A CA 1
ATOM 770 C C . PRO A 1 100 ? -13.513 5.929 -11.148 1.00 77.06 100 PRO A C 1
ATOM 772 O O . PRO A 1 100 ? -14.227 6.366 -12.050 1.00 77.06 100 PRO A O 1
ATOM 775 N N . LEU A 1 101 ? -12.218 5.692 -11.318 1.00 79.38 101 LEU A N 1
ATOM 776 C CA . LEU A 1 101 ? -11.501 5.790 -12.579 1.00 79.38 101 LEU A CA 1
ATOM 777 C C . LEU A 1 101 ? -11.284 4.385 -13.140 1.00 79.38 101 LEU A C 1
ATOM 779 O O . LEU A 1 101 ? -10.682 3.534 -12.486 1.00 79.38 101 LEU A O 1
ATOM 783 N N . GLU A 1 102 ? -11.687 4.152 -14.386 1.00 73.94 102 GLU A N 1
ATOM 784 C CA . GLU A 1 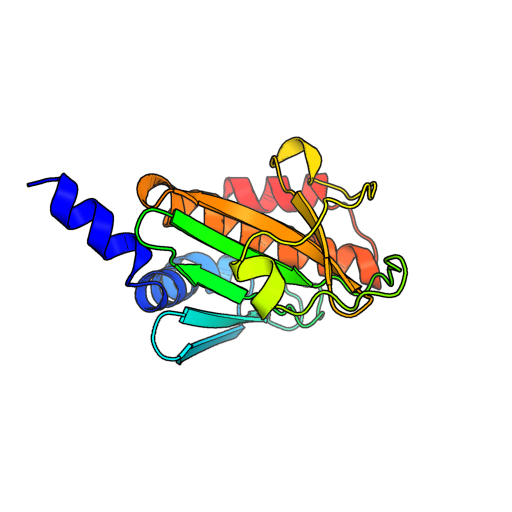102 ? -11.279 2.937 -15.088 1.00 73.94 102 GLU A CA 1
ATOM 785 C C . GLU A 1 102 ? -9.795 3.028 -15.468 1.00 73.94 102 GLU A C 1
ATOM 787 O O . GLU A 1 102 ? -9.402 3.769 -16.369 1.00 73.94 102 GLU A O 1
ATOM 792 N N . ALA A 1 103 ? -8.960 2.259 -14.772 1.00 75.00 103 ALA A N 1
ATOM 793 C CA . ALA A 1 103 ? -7.572 2.024 -15.141 1.00 75.00 103 ALA A CA 1
ATOM 794 C C . ALA A 1 103 ? -7.312 0.515 -15.179 1.00 75.00 103 ALA A C 1
ATOM 796 O O . ALA A 1 103 ? -7.648 -0.203 -14.236 1.00 75.00 103 ALA A O 1
ATOM 797 N N . ASP A 1 104 ? -6.711 0.033 -16.267 1.00 82.94 104 ASP A N 1
ATOM 798 C CA . ASP A 1 104 ? -6.311 -1.370 -16.386 1.00 82.94 104 ASP A CA 1
ATOM 799 C C . ASP A 1 104 ? -4.998 -1.595 -15.628 1.00 82.94 104 ASP A C 1
ATOM 801 O O . ASP A 1 104 ? -3.898 -1.451 -16.165 1.00 82.94 104 ASP A O 1
ATOM 805 N N . LEU A 1 105 ? -5.128 -1.850 -14.326 1.00 86.75 105 LEU A N 1
ATOM 806 C CA . LEU A 1 105 ? -4.019 -2.108 -13.416 1.00 86.75 105 LEU A CA 1
ATOM 807 C C . LEU A 1 105 ? -4.006 -3.588 -13.003 1.00 86.75 105 LEU A C 1
ATOM 809 O O . LEU A 1 105 ? -5.071 -4.155 -12.737 1.00 86.75 105 LEU A O 1
ATOM 813 N N . PRO A 1 106 ? -2.821 -4.215 -12.870 1.00 88.00 106 PRO A N 1
ATOM 814 C CA . PRO A 1 106 ? -2.715 -5.573 -12.342 1.00 88.00 106 PRO A CA 1
ATOM 815 C C . PRO A 1 106 ? -3.380 -5.713 -10.965 1.00 88.00 106 PRO A C 1
ATOM 817 O O . PRO A 1 106 ? -3.364 -4.771 -10.179 1.00 88.00 106 PRO A O 1
ATOM 820 N N . LEU A 1 107 ? -3.924 -6.891 -10.646 1.00 86.88 107 LEU A N 1
ATOM 821 C CA . LEU A 1 107 ? -4.525 -7.249 -9.347 1.00 86.88 107 LEU A CA 1
ATOM 822 C C . LEU A 1 107 ? -5.746 -6.434 -8.894 1.00 86.88 107 LEU A C 1
ATOM 824 O O . LEU A 1 107 ? -6.433 -6.878 -7.980 1.00 86.88 107 LEU A O 1
ATOM 828 N N . VAL A 1 108 ? -6.044 -5.276 -9.488 1.00 86.00 108 VAL A N 1
ATOM 829 C CA . VAL A 1 108 ? -7.120 -4.389 -9.019 1.00 86.00 108 VAL A CA 1
ATOM 830 C C . VAL A 1 108 ? -8.468 -5.098 -9.044 1.00 86.00 108 VAL A C 1
ATOM 832 O O . VAL A 1 108 ? -9.163 -5.125 -8.034 1.00 86.00 108 VAL A O 1
ATOM 835 N N . ARG A 1 109 ? -8.818 -5.740 -10.164 1.00 86.06 109 ARG A N 1
ATOM 836 C CA . ARG A 1 109 ? -10.085 -6.478 -10.275 1.00 86.06 109 ARG A CA 1
ATOM 837 C C . ARG A 1 109 ? -10.097 -7.736 -9.409 1.00 86.06 109 ARG A C 1
ATOM 839 O O . ARG A 1 109 ? -11.105 -8.008 -8.768 1.00 86.06 109 ARG A O 1
ATOM 846 N N . ASP A 1 110 ? -8.987 -8.473 -9.364 1.00 87.50 110 ASP A N 1
ATOM 847 C CA . ASP A 1 110 ? -8.874 -9.728 -8.607 1.00 87.50 110 ASP A CA 1
ATOM 848 C C . ASP A 1 110 ? -8.981 -9.520 -7.092 1.00 87.50 110 ASP A C 1
ATOM 850 O O . ASP A 1 110 ? -9.529 -10.363 -6.386 1.00 87.50 110 ASP A O 1
ATOM 854 N N . LEU A 1 111 ? -8.467 -8.393 -6.595 1.00 86.75 111 LEU A N 1
ATOM 855 C CA . LEU A 1 111 ? -8.504 -8.025 -5.181 1.00 86.75 111 LEU A CA 1
ATOM 856 C C . LEU A 1 111 ? -9.706 -7.135 -4.824 1.00 86.75 111 LEU A C 1
ATOM 858 O O . LEU A 1 111 ? -9.865 -6.779 -3.659 1.00 86.75 111 LEU A O 1
ATOM 862 N N . GLY A 1 112 ? -10.558 -6.793 -5.798 1.00 88.12 112 GLY A N 1
ATOM 863 C CA . GLY A 1 112 ? -11.725 -5.932 -5.586 1.00 88.12 112 GLY A CA 1
ATOM 864 C 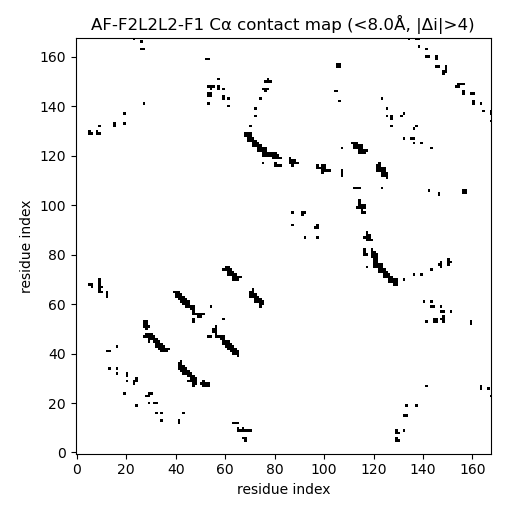C . GLY A 1 112 ? -11.364 -4.502 -5.175 1.00 88.12 112 GLY A C 1
ATOM 865 O O . GLY A 1 112 ? -12.106 -3.884 -4.418 1.00 88.12 112 GLY A O 1
ATOM 866 N N . LEU A 1 113 ? -10.219 -3.998 -5.642 1.00 89.88 113 LEU A N 1
ATOM 867 C CA . LEU A 1 113 ? -9.731 -2.657 -5.334 1.00 89.88 113 LEU A CA 1
ATOM 868 C C . LEU A 1 113 ? -10.449 -1.618 -6.195 1.00 89.88 113 LEU A C 1
ATOM 870 O O . LEU A 1 113 ? -10.735 -1.847 -7.372 1.00 89.88 113 LEU A O 1
ATOM 874 N N . GLU A 1 114 ? -10.677 -0.445 -5.623 1.00 90.31 114 GLU A N 1
ATOM 875 C CA . GLU A 1 114 ? -11.154 0.720 -6.359 1.00 90.31 114 GLU A CA 1
ATOM 876 C C . GLU A 1 114 ? -9.959 1.551 -6.842 1.00 90.31 114 GLU A C 1
ATOM 878 O O . GLU A 1 114 ? -8.905 1.598 -6.205 1.00 90.31 114 GLU A O 1
ATOM 883 N N . VAL A 1 115 ? -10.109 2.210 -7.990 1.00 89.69 115 VAL A N 1
ATOM 884 C CA . VAL A 1 115 ? -9.100 3.119 -8.536 1.00 89.69 115 VAL A CA 1
ATOM 885 C C . VAL A 1 115 ? -9.720 4.493 -8.685 1.00 89.69 115 VAL A C 1
ATOM 887 O O . VAL A 1 115 ? -10.827 4.620 -9.191 1.00 89.69 115 VAL A O 1
ATOM 890 N N . VAL A 1 116 ? -9.006 5.527 -8.259 1.00 87.69 116 VAL A N 1
ATOM 891 C CA . VAL A 1 116 ? -9.449 6.924 -8.321 1.00 87.69 116 VAL A CA 1
ATOM 892 C C . VAL A 1 116 ? -8.319 7.810 -8.832 1.00 87.69 116 VAL A C 1
ATOM 894 O O . VAL A 1 116 ? -7.144 7.452 -8.756 1.00 87.69 116 VAL A O 1
ATOM 897 N N . CYS A 1 117 ? -8.657 8.993 -9.339 1.00 84.56 117 CYS A N 1
ATOM 898 C CA . CYS A 1 117 ? -7.668 10.023 -9.642 1.00 84.56 117 CYS A CA 1
ATOM 899 C C . CYS A 1 117 ? -7.564 11.010 -8.476 1.00 84.56 117 CYS A C 1
ATOM 901 O O . CYS A 1 117 ? -8.512 11.742 -8.205 1.00 84.56 117 CYS A O 1
ATOM 903 N N . MET A 1 118 ? -6.422 11.050 -7.794 1.00 80.38 118 MET A N 1
ATOM 904 C CA . MET A 1 118 ? -6.188 11.895 -6.622 1.00 80.38 118 MET A CA 1
ATOM 905 C C . MET A 1 118 ? -4.982 12.795 -6.863 1.00 80.38 118 MET A C 1
ATOM 907 O O . MET A 1 118 ? -3.904 12.312 -7.193 1.00 80.38 118 MET A O 1
ATOM 911 N N . ASP A 1 119 ? -5.157 14.107 -6.702 1.00 79.19 119 ASP A N 1
ATOM 912 C CA . ASP A 1 119 ? -4.086 15.098 -6.891 1.00 79.19 119 ASP A CA 1
ATOM 913 C C . ASP A 1 119 ? -3.285 14.930 -8.208 1.00 79.19 119 ASP A C 1
ATOM 915 O O . ASP A 1 119 ? -2.087 15.199 -8.279 1.00 79.19 119 ASP A O 1
ATOM 919 N N . GLY A 1 120 ? -3.959 14.489 -9.279 1.00 78.69 120 GLY A N 1
ATOM 920 C CA . GLY A 1 120 ? -3.353 14.261 -10.597 1.00 78.69 120 GLY A CA 1
ATOM 921 C C . GLY A 1 120 ? -2.580 12.945 -10.738 1.00 78.69 120 GLY A C 1
ATOM 922 O O . GLY A 1 120 ? -1.920 12.740 -11.758 1.00 78.69 120 GLY A O 1
ATOM 923 N N . ALA A 1 121 ? -2.669 12.053 -9.751 1.00 85.19 121 ALA A N 1
ATOM 924 C CA . ALA A 1 121 ? -2.076 10.723 -9.758 1.00 85.19 121 ALA A CA 1
ATOM 925 C C . ALA A 1 121 ? -3.132 9.631 -9.529 1.00 85.19 121 ALA A C 1
ATOM 927 O O . ALA A 1 121 ? -4.085 9.801 -8.769 1.00 85.19 121 ALA A O 1
ATOM 928 N N . VAL A 1 122 ? -2.963 8.489 -10.190 1.00 88.50 122 VAL A N 1
ATOM 929 C CA . VAL A 1 122 ? -3.797 7.310 -9.954 1.00 88.50 122 VAL A CA 1
ATOM 930 C C . VAL A 1 122 ? -3.578 6.842 -8.520 1.00 88.50 122 VAL A C 1
ATOM 932 O O . VAL A 1 122 ? -2.440 6.689 -8.081 1.00 88.50 122 VAL A O 1
ATOM 935 N N . ALA A 1 123 ? -4.657 6.594 -7.792 1.00 88.75 123 ALA A N 1
ATOM 936 C CA . ALA A 1 123 ? -4.616 6.002 -6.470 1.00 88.75 123 ALA A CA 1
ATOM 937 C C . ALA A 1 123 ? -5.476 4.742 -6.431 1.00 88.75 123 ALA A C 1
ATOM 939 O O . ALA A 1 123 ? -6.565 4.707 -6.998 1.00 88.75 123 ALA A O 1
ATOM 940 N N . VAL A 1 124 ? -4.974 3.719 -5.749 1.00 90.75 124 VAL A N 1
ATOM 941 C CA . VAL A 1 124 ? -5.699 2.478 -5.482 1.00 90.75 124 VAL A CA 1
ATOM 942 C C . VAL A 1 124 ? -6.215 2.518 -4.052 1.00 90.75 124 VAL A C 1
ATOM 944 O O . VAL A 1 124 ? -5.503 2.948 -3.137 1.00 90.75 124 VAL A O 1
ATOM 947 N N . VAL A 1 125 ? -7.459 2.099 -3.878 1.00 89.69 125 VAL A N 1
ATOM 948 C CA . VAL A 1 125 ? -8.237 2.218 -2.651 1.00 89.69 125 VAL A CA 1
ATOM 949 C C . VAL A 1 125 ? -8.750 0.828 -2.274 1.00 89.69 125 VAL A C 1
ATOM 951 O O . VAL A 1 125 ? -9.270 0.111 -3.127 1.00 89.69 125 VAL A O 1
ATOM 954 N N . ASP A 1 126 ? -8.625 0.452 -1.002 1.00 91.44 126 ASP A N 1
ATOM 955 C CA . ASP A 1 126 ? -9.302 -0.731 -0.448 1.00 91.44 126 ASP A CA 1
ATOM 956 C C . ASP A 1 126 ? -10.062 -0.351 0.816 1.00 91.44 126 ASP A C 1
ATOM 958 O O . ASP A 1 126 ? -9.574 0.440 1.624 1.00 91.44 126 ASP A O 1
ATOM 962 N N . GLU A 1 127 ? -11.236 -0.940 1.004 1.00 88.88 127 GLU A N 1
ATOM 963 C CA . GLU A 1 127 ? -12.045 -0.806 2.207 1.00 88.88 127 GLU A CA 1
ATOM 964 C C . GLU A 1 127 ? -12.259 -2.185 2.836 1.00 88.88 127 GLU A C 1
ATOM 966 O O . GLU A 1 127 ? -12.780 -3.123 2.228 1.00 88.88 127 GLU A O 1
ATOM 971 N N . VAL A 1 128 ? -11.840 -2.302 4.091 1.00 87.81 128 VAL A N 1
ATOM 972 C CA . VAL A 1 128 ? -11.740 -3.564 4.816 1.00 87.81 128 VAL A CA 1
ATOM 973 C C . VAL A 1 128 ? -12.466 -3.431 6.150 1.00 87.81 128 VAL A C 1
ATOM 975 O O . VAL A 1 128 ? -12.212 -2.505 6.917 1.00 87.81 128 VAL A O 1
ATOM 978 N N . GLY A 1 129 ? -13.370 -4.359 6.461 1.00 84.94 129 GLY A N 1
ATOM 979 C CA . GLY A 1 129 ? -14.015 -4.404 7.777 1.00 84.94 129 GLY A CA 1
ATOM 980 C C . GLY A 1 129 ? -13.016 -4.743 8.890 1.00 84.94 129 GLY A C 1
ATOM 981 O O . GLY A 1 129 ? -12.045 -5.458 8.653 1.00 84.94 129 GLY A O 1
ATOM 982 N N . CYS A 1 130 ? -13.264 -4.293 10.127 1.00 78.88 130 CYS A N 1
ATOM 983 C CA . CYS A 1 130 ? -12.310 -4.480 11.239 1.00 78.88 130 CYS A CA 1
ATOM 984 C C . CYS A 1 130 ? -11.895 -5.938 11.486 1.00 78.88 130 CYS A C 1
ATOM 986 O O . CYS A 1 130 ? -10.788 -6.196 11.948 1.00 78.88 130 CYS A O 1
ATOM 988 N N . ILE A 1 131 ? -12.783 -6.890 11.185 1.00 79.94 131 ILE A N 1
ATOM 989 C CA . ILE A 1 131 ? -12.552 -8.328 11.391 1.00 79.94 131 ILE A CA 1
ATOM 990 C C . ILE A 1 131 ? -11.413 -8.841 10.498 1.00 79.94 131 ILE A C 1
ATOM 992 O O . ILE A 1 131 ? -10.661 -9.718 10.911 1.00 79.94 131 ILE A O 1
ATOM 996 N N . ASP A 1 132 ? -11.254 -8.252 9.313 1.00 83.44 132 ASP A N 1
ATOM 997 C CA . ASP A 1 132 ? -10.320 -8.712 8.287 1.00 83.44 132 ASP A CA 1
ATOM 998 C C . ASP A 1 132 ? -9.103 -7.788 8.146 1.00 83.44 132 ASP A C 1
ATOM 1000 O O . ASP A 1 132 ? -8.297 -7.968 7.234 1.00 83.44 132 ASP A O 1
ATOM 1004 N N . VAL A 1 133 ? -8.944 -6.787 9.026 1.00 82.00 133 VAL A N 1
ATOM 1005 C CA . VAL A 1 133 ? -7.906 -5.753 8.865 1.00 82.00 133 VAL A CA 1
ATOM 1006 C C . VAL A 1 133 ? -6.504 -6.362 8.804 1.00 82.00 133 VAL A C 1
ATOM 1008 O O . VAL A 1 133 ? -5.729 -6.029 7.917 1.00 82.00 133 VAL A O 1
ATOM 1011 N N . TYR A 1 134 ? -6.192 -7.323 9.672 1.00 78.50 134 TYR A N 1
ATOM 1012 C CA . TYR A 1 134 ? -4.863 -7.927 9.748 1.00 78.50 134 TYR A CA 1
ATOM 1013 C C . TYR A 1 134 ? -4.490 -8.724 8.489 1.00 78.50 134 TYR A C 1
ATOM 1015 O O . TYR A 1 134 ? -3.338 -8.688 8.062 1.00 78.50 134 TYR A O 1
ATOM 1023 N N . SER A 1 135 ? -5.455 -9.399 7.861 1.00 78.88 135 SER A N 1
ATOM 1024 C CA . SER A 1 135 ? -5.220 -10.206 6.660 1.00 78.88 135 SER A CA 1
ATOM 1025 C C . SER A 1 135 ? -5.331 -9.373 5.380 1.00 78.88 135 SER A C 1
ATOM 1027 O O . SER A 1 135 ? -4.388 -9.317 4.587 1.00 78.88 135 SER A O 1
ATOM 1029 N N . ARG A 1 136 ? -6.454 -8.677 5.176 1.00 85.69 136 ARG A N 1
ATOM 1030 C CA . ARG A 1 136 ? -6.731 -7.943 3.933 1.00 85.69 136 ARG A CA 1
ATOM 1031 C C . ARG A 1 136 ? -5.923 -6.655 3.811 1.00 85.69 136 ARG A C 1
ATOM 1033 O O . ARG A 1 136 ? -5.410 -6.379 2.731 1.00 85.69 136 ARG A O 1
ATOM 1040 N N . MET A 1 137 ? -5.712 -5.906 4.897 1.00 86.19 137 MET A N 1
ATOM 1041 C CA . MET A 1 137 ? -4.869 -4.702 4.821 1.00 86.19 137 MET A CA 1
ATOM 1042 C C . MET A 1 137 ? -3.396 -5.066 4.587 1.00 86.19 137 MET A C 1
ATOM 1044 O O . MET A 1 137 ? -2.691 -4.348 3.883 1.00 86.19 137 MET A O 1
ATOM 1048 N N . GLY A 1 138 ? -2.932 -6.212 5.101 1.00 84.69 138 GLY A N 1
ATOM 1049 C CA . GLY A 1 138 ? -1.610 -6.753 4.771 1.00 84.69 138 GLY A CA 1
ATOM 1050 C C . GLY A 1 138 ? -1.462 -7.049 3.274 1.00 84.69 138 GLY A C 1
ATOM 1051 O O . GLY A 1 138 ? -0.490 -6.625 2.648 1.00 84.69 138 GLY A O 1
ATOM 1052 N N . GLN A 1 139 ? -2.462 -7.698 2.669 1.00 88.56 139 GLN A N 1
ATOM 1053 C CA . GLN A 1 139 ? -2.502 -7.926 1.218 1.00 88.56 139 GLN A CA 1
ATOM 1054 C C . GLN A 1 139 ? -2.521 -6.612 0.429 1.00 88.56 139 GLN A C 1
ATOM 1056 O O . GLN A 1 139 ? -1.797 -6.485 -0.559 1.00 88.56 139 GLN A O 1
ATOM 1061 N N . PHE A 1 140 ? -3.276 -5.613 0.887 1.00 89.62 140 PHE A N 1
ATOM 1062 C CA . PHE A 1 140 ? -3.302 -4.289 0.271 1.00 89.62 140 PHE A CA 1
ATOM 1063 C C . PHE A 1 140 ? -1.936 -3.586 0.323 1.00 89.62 140 PHE A C 1
ATOM 1065 O O . PHE A 1 140 ? -1.497 -3.038 -0.687 1.00 89.62 140 PHE A O 1
ATOM 1072 N N . VAL A 1 141 ? -1.210 -3.657 1.448 1.00 87.44 141 VAL A N 1
ATOM 1073 C CA . VAL A 1 141 ? 0.167 -3.133 1.563 1.00 87.44 141 VAL A CA 1
ATOM 1074 C C . VAL A 1 141 ? 1.088 -3.777 0.521 1.00 87.44 141 VAL A C 1
ATOM 1076 O O . VAL A 1 141 ? 1.849 -3.080 -0.155 1.00 87.44 141 VAL A O 1
ATOM 1079 N N . VAL A 1 142 ? 1.007 -5.102 0.364 1.00 89.00 142 VAL A N 1
ATOM 1080 C CA . VAL A 1 142 ? 1.809 -5.844 -0.621 1.00 89.00 142 VAL A CA 1
ATOM 1081 C C . VAL A 1 142 ? 1.441 -5.448 -2.047 1.00 89.00 142 VAL A C 1
ATOM 1083 O O . VAL A 1 142 ? 2.333 -5.138 -2.839 1.00 89.00 142 VAL A O 1
ATOM 1086 N N . ALA A 1 143 ? 0.146 -5.414 -2.367 1.00 90.81 143 ALA A N 1
ATOM 1087 C CA . ALA A 1 143 ? -0.343 -4.997 -3.676 1.00 90.81 143 ALA A CA 1
ATOM 1088 C C . ALA A 1 143 ? 0.114 -3.568 -4.003 1.00 90.81 143 ALA A C 1
ATOM 1090 O O . ALA A 1 143 ? 0.648 -3.331 -5.081 1.00 90.81 143 ALA A O 1
ATOM 1091 N N . CYS A 1 144 ? -0.001 -2.640 -3.051 1.00 88.88 144 CYS A N 1
ATOM 1092 C CA . CYS A 1 144 ? 0.447 -1.258 -3.197 1.00 88.88 144 CYS A CA 1
ATOM 1093 C C . CYS A 1 144 ? 1.941 -1.166 -3.535 1.00 88.88 144 CYS A C 1
ATOM 1095 O O . CYS A 1 144 ? 2.328 -0.479 -4.484 1.00 88.88 144 CYS A O 1
ATOM 1097 N N . GLY A 1 145 ? 2.789 -1.892 -2.802 1.00 88.06 145 GLY A N 1
ATOM 1098 C CA . GLY A 1 145 ? 4.224 -1.898 -3.066 1.00 88.06 145 GLY A CA 1
ATOM 1099 C C . GLY A 1 145 ? 4.572 -2.455 -4.448 1.00 88.06 145 GLY A C 1
ATOM 1100 O O . GLY A 1 145 ? 5.324 -1.821 -5.190 1.00 88.06 145 GLY A O 1
ATOM 1101 N N . LEU A 1 146 ? 3.956 -3.578 -4.834 1.00 90.75 146 LEU A N 1
ATOM 1102 C CA . LEU A 1 146 ? 4.173 -4.198 -6.143 1.00 90.75 146 LEU A CA 1
ATOM 1103 C C . LEU A 1 146 ? 3.648 -3.340 -7.297 1.00 90.75 146 LEU A C 1
ATOM 1105 O O . LEU A 1 146 ? 4.317 -3.241 -8.323 1.00 90.75 146 LEU A O 1
ATOM 1109 N N . LEU A 1 147 ? 2.493 -2.692 -7.136 1.00 91.12 147 LEU A N 1
ATOM 1110 C CA . LEU A 1 147 ? 1.922 -1.797 -8.144 1.00 91.12 147 LEU A CA 1
ATOM 1111 C C . LEU A 1 147 ? 2.759 -0.535 -8.325 1.00 91.12 147 LEU A C 1
ATOM 1113 O O . LEU A 1 147 ? 3.009 -0.125 -9.457 1.00 91.12 147 LEU A O 1
ATOM 1117 N N . ASN A 1 148 ? 3.248 0.059 -7.235 1.00 87.69 148 ASN A N 1
ATOM 1118 C CA . ASN A 1 148 ? 4.145 1.210 -7.306 1.00 87.69 148 ASN A CA 1
ATOM 1119 C C . ASN A 1 148 ? 5.480 0.834 -7.968 1.00 87.69 148 ASN A C 1
ATOM 1121 O O . ASN A 1 148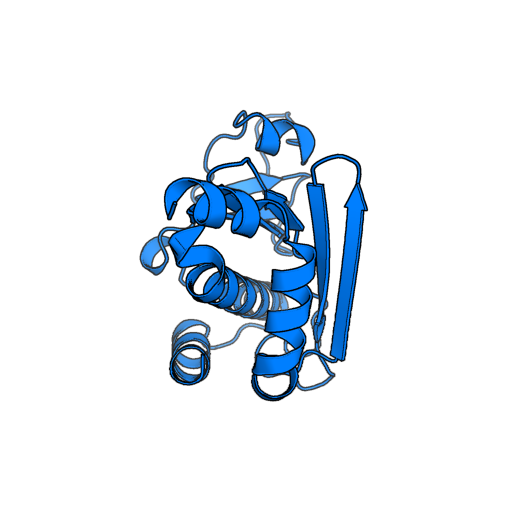 ? 5.959 1.556 -8.843 1.00 87.69 148 ASN A O 1
ATOM 1125 N N . LYS A 1 149 ? 6.051 -0.326 -7.616 1.00 87.81 149 LYS A N 1
ATOM 1126 C CA . LYS A 1 149 ? 7.239 -0.865 -8.290 1.00 87.81 149 LYS A CA 1
ATOM 1127 C C . LYS A 1 149 ? 6.983 -1.072 -9.782 1.00 87.81 149 LYS A C 1
ATOM 1129 O O . LYS A 1 149 ? 7.749 -0.572 -10.604 1.00 87.81 149 LYS A O 1
ATOM 1134 N N . TRP A 1 150 ? 5.892 -1.749 -10.135 1.00 90.81 150 TRP A N 1
ATOM 1135 C CA . TRP A 1 150 ? 5.511 -2.015 -11.521 1.00 90.81 150 TRP A CA 1
ATOM 1136 C C . TRP A 1 150 ? 5.343 -0.735 -12.335 1.00 90.81 150 TRP A C 1
ATOM 1138 O O . TRP A 1 150 ? 5.896 -0.634 -13.427 1.00 90.81 150 TRP A O 1
ATOM 1148 N N . ALA A 1 151 ? 4.677 0.274 -11.776 1.00 87.81 151 ALA A N 1
ATOM 1149 C CA . ALA A 1 151 ? 4.469 1.554 -12.441 1.00 87.81 151 ALA A CA 1
ATOM 1150 C C . ALA A 1 151 ? 5.784 2.291 -12.763 1.00 87.81 151 ALA A C 1
ATOM 1152 O O . ALA A 1 151 ? 5.818 3.103 -13.685 1.00 87.81 151 ALA A O 1
ATOM 1153 N N . ARG A 1 152 ? 6.871 2.028 -12.022 1.00 85.81 152 ARG A N 1
ATOM 1154 C CA . ARG A 1 152 ? 8.179 2.675 -12.241 1.00 85.81 152 ARG A CA 1
ATOM 1155 C C . ARG A 1 152 ? 9.173 1.834 -13.024 1.00 85.81 152 ARG A C 1
ATOM 1157 O O . ARG A 1 152 ? 9.946 2.386 -13.799 1.00 85.81 152 ARG A O 1
ATOM 1164 N N . ALA A 1 153 ? 9.205 0.534 -12.762 1.00 84.56 153 ALA A N 1
ATOM 1165 C CA . ALA A 1 153 ? 10.272 -0.361 -13.197 1.00 84.56 153 ALA A CA 1
ATOM 1166 C C . ALA A 1 153 ? 9.757 -1.650 -13.864 1.00 84.56 153 ALA A C 1
ATOM 1168 O O . ALA A 1 153 ? 10.562 -2.451 -14.338 1.00 84.56 153 ALA A O 1
ATOM 1169 N N . GLY A 1 154 ? 8.438 -1.859 -13.927 1.00 85.44 154 GLY A N 1
ATOM 1170 C CA . GLY A 1 154 ? 7.829 -3.101 -14.400 1.00 85.44 154 GLY A CA 1
ATOM 1171 C C . GLY A 1 154 ? 7.947 -4.256 -13.395 1.00 85.44 154 GLY A C 1
ATOM 1172 O O . GLY A 1 154 ? 8.225 -4.056 -12.213 1.00 85.44 154 GLY A O 1
ATOM 1173 N N . GLY A 1 155 ? 7.696 -5.479 -13.865 1.00 85.19 155 GLY A N 1
ATOM 1174 C CA . GLY A 1 155 ? 7.727 -6.698 -13.047 1.00 85.19 155 GLY A CA 1
ATOM 1175 C C . GLY A 1 155 ? 6.501 -7.587 -13.255 1.00 85.19 155 GLY A C 1
ATOM 1176 O O . GLY A 1 155 ? 5.512 -7.170 -13.859 1.00 85.19 155 GLY A O 1
ATOM 1177 N N . ASP A 1 156 ? 6.572 -8.819 -12.752 1.00 89.44 156 ASP A N 1
ATOM 1178 C CA . ASP A 1 156 ? 5.462 -9.776 -12.807 1.00 89.44 156 ASP A CA 1
ATOM 1179 C C . ASP A 1 156 ? 4.655 -9.692 -11.510 1.00 89.44 156 ASP A C 1
ATOM 1181 O O . ASP A 1 156 ? 4.829 -10.488 -10.583 1.00 89.44 156 ASP A O 1
ATOM 1185 N N . VAL A 1 157 ? 3.782 -8.682 -11.452 1.00 89.06 157 VAL A N 1
ATOM 1186 C CA . VAL A 1 157 ? 2.993 -8.343 -10.260 1.00 89.06 157 VAL A CA 1
ATOM 1187 C C . VAL A 1 157 ? 2.183 -9.540 -9.757 1.00 89.06 157 VAL A C 1
ATOM 1189 O O . VAL A 1 157 ? 2.142 -9.789 -8.556 1.00 89.06 157 VAL A O 1
ATOM 1192 N N . TYR A 1 158 ? 1.581 -10.325 -10.654 1.00 88.56 158 TYR A N 1
ATOM 1193 C CA . TYR A 1 158 ? 0.744 -11.467 -10.279 1.00 88.56 158 TYR A CA 1
ATOM 1194 C C . TYR A 1 158 ? 1.541 -12.612 -9.659 1.00 88.56 158 TYR A C 1
ATOM 1196 O O . TYR A 1 158 ? 1.111 -13.214 -8.671 1.00 88.56 158 TYR A O 1
ATOM 1204 N N . ARG A 1 159 ? 2.692 -12.965 -10.241 1.00 90.69 159 ARG A N 1
ATOM 1205 C CA . ARG A 1 159 ? 3.553 -14.006 -9.669 1.00 90.69 159 ARG A CA 1
ATOM 1206 C C . ARG A 1 159 ? 4.133 -13.557 -8.334 1.00 90.69 159 ARG A C 1
ATOM 1208 O O . ARG A 1 159 ? 4.050 -14.296 -7.361 1.00 90.69 159 ARG A O 1
ATOM 1215 N N . GLU A 1 160 ? 4.660 -12.341 -8.282 1.00 89.88 160 GLU A N 1
ATOM 1216 C CA . GLU A 1 160 ? 5.307 -11.803 -7.086 1.00 89.88 160 GLU A CA 1
ATOM 1217 C C . GLU A 1 160 ? 4.318 -11.621 -5.931 1.00 89.88 160 GLU A C 1
ATOM 1219 O O . GLU A 1 160 ? 4.650 -11.934 -4.788 1.00 89.88 160 GLU A O 1
ATOM 1224 N N . PHE A 1 161 ? 3.082 -11.201 -6.222 1.00 90.06 161 PHE A N 1
ATOM 1225 C CA . PHE A 1 161 ? 2.021 -11.130 -5.222 1.00 90.06 161 PHE A CA 1
ATOM 1226 C C . PHE A 1 161 ? 1.689 -12.509 -4.659 1.00 90.06 161 PHE A C 1
ATOM 1228 O O . PHE A 1 161 ? 1.638 -12.663 -3.444 1.00 90.06 161 PHE A O 1
ATOM 1235 N N . ARG A 1 162 ? 1.525 -13.532 -5.510 1.00 87.88 162 ARG A N 1
ATOM 1236 C CA . ARG A 1 162 ? 1.258 -14.906 -5.047 1.00 87.88 162 ARG A CA 1
ATOM 1237 C C . ARG A 1 162 ? 2.390 -15.464 -4.187 1.00 87.88 162 ARG A C 1
ATOM 1239 O O . ARG A 1 162 ? 2.116 -16.058 -3.147 1.00 87.88 162 ARG A O 1
ATOM 1246 N N . ASP A 1 163 ? 3.641 -15.242 -4.586 1.00 87.69 163 ASP A N 1
ATOM 1247 C CA . ASP A 1 163 ? 4.820 -15.716 -3.850 1.00 87.69 163 ASP A CA 1
ATOM 1248 C C . ASP A 1 163 ? 4.908 -15.130 -2.435 1.00 87.69 163 ASP A C 1
ATOM 1250 O O . ASP A 1 163 ? 5.411 -15.786 -1.516 1.00 87.69 163 ASP A O 1
ATOM 1254 N N . VAL A 1 164 ? 4.444 -13.889 -2.269 1.00 84.75 164 VAL A N 1
ATOM 1255 C CA . VAL A 1 164 ? 4.447 -13.168 -0.992 1.00 84.75 164 VAL A CA 1
ATOM 1256 C C . VAL A 1 164 ? 3.201 -13.495 -0.181 1.00 84.75 164 VAL A C 1
ATOM 1258 O O . VAL A 1 164 ? 3.323 -13.792 1.002 1.00 84.75 164 VAL A O 1
ATOM 1261 N N . ALA A 1 165 ? 2.020 -13.492 -0.802 1.00 81.00 165 ALA A N 1
ATOM 1262 C CA . ALA A 1 165 ? 0.752 -13.788 -0.143 1.00 81.00 165 ALA A CA 1
ATOM 1263 C C . ALA A 1 165 ? 0.725 -15.202 0.454 1.00 81.00 165 ALA A C 1
ATOM 1265 O O . ALA A 1 165 ? 0.119 -15.406 1.494 1.00 81.00 165 ALA A O 1
ATOM 1266 N N . ALA A 1 166 ? 1.439 -16.163 -0.141 1.00 79.25 166 ALA A N 1
ATOM 1267 C CA . ALA A 1 166 ? 1.612 -17.503 0.427 1.00 79.25 166 ALA A CA 1
ATOM 1268 C C . ALA A 1 166 ? 2.422 -17.540 1.744 1.00 79.25 166 ALA A C 1
ATOM 1270 O O . ALA A 1 166 ? 2.552 -18.600 2.354 1.00 79.25 166 ALA A O 1
ATOM 1271 N N . ARG A 1 167 ? 3.023 -16.416 2.148 1.00 77.81 167 ARG A N 1
ATOM 1272 C CA . ARG A 1 167 ? 3.870 -16.268 3.342 1.00 77.81 167 ARG A CA 1
ATOM 1273 C C . ARG A 1 167 ? 3.279 -15.295 4.366 1.00 77.81 167 ARG A C 1
ATOM 1275 O O . ARG A 1 167 ? 3.918 -15.081 5.396 1.00 77.81 167 ARG A O 1
ATOM 1282 N N . LEU A 1 168 ? 2.135 -14.682 4.048 1.00 72.06 168 LEU A N 1
ATOM 1283 C CA . LEU A 1 168 ? 1.356 -13.840 4.953 1.00 72.06 168 LEU A CA 1
ATOM 1284 C C . LEU A 1 168 ? 0.384 -14.701 5.756 1.00 72.06 168 LEU A C 1
ATOM 1286 O O . LEU A 1 168 ? 0.339 -14.494 6.988 1.00 72.06 168 LEU A O 1
#

Radius of gyration: 15.4 Å; Cα contacts (8 Å, |Δi|>4): 301; chains: 1; bounding box: 36×38×41 Å

Nea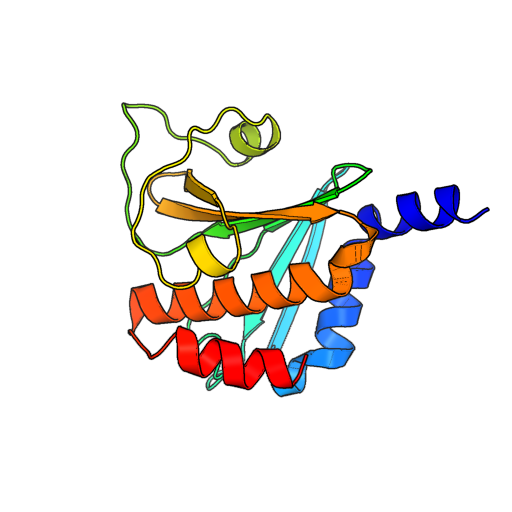rest PDB structures (foldseek):
  3p0l-assembly1_A  TM=2.641E-01  e=1.751E+00  Homo sapiens
  5oyk-assembly1_A  TM=4.442E-01  e=8.998E+00  Vibrio cholerae
  5brp-assembly1_A  TM=3.663E-01  e=5.541E+00  Bacillus licheniformis DSM 13 = ATCC 14580
  5brq-assembly4_D  TM=3.594E-01  e=5.887E+00  Bacillus licheniformis DSM 13 = ATCC 14580

Foldseek 3Di:
DVVVVQLVLLQPVVVLLVVCCVQCCVLQQFPDWDWDDDDQFIFIFTHHDCVGLQQVNPGWGKGWGGPRFKIKIKTWAPAFDDDDPDAAEPVCVVVVNFDFDDDPAPCCVVLVWTWTQHRRTIMIMDMGGSVCCNLSVSLVVSLSSNRNNCRVPRDDSVVSSVVSSVVD

Sequence (168 aa):
MEILVKIYMCNELGEFADWLYRNYSGILGISQIYTVSLGGFVLVGIHFERGSKISGDVPVGLAIYGLGDRVRGYCSLPIPCKTDGRIIRMGDLLQSRAEPLEADLPLVRDLGLEVVCMDGAVAVVDEVGCIDVYSRMGQFVVACGLLNKWARAGGDVYREFRDVAARL

Organism: Thermoproteus uzoniensis (strain 768-20) (NCBI:txid999630)

Mean predicted aligned error: 7.43 Å

Secondary structure (DSSP, 8-state):
-HHHHHHHHHH-HHHHHHHHHHHHHHHHTEEEEEEEEETTEEEEEEEEPTT-TTTTT--EEEEEEE-SSEEEEEEEEEEE---SS----HHHHHTT-PPPP----TTTTTTT-EEEEETTEEEEEEEEEGGGIIIIIHHHHHHHHHHHHHHHH---HHHHHHHHHTT-

Solvent-accessible surface area (backbone atoms only — not comparable to full-atom values): 9371 Å² total; per-residue (Å²): 120,71,69,62,59,50,45,49,57,20,73,38,54,66,56,52,54,52,47,49,48,74,76,36,18,84,83,50,26,47,68,46,75,46,78,46,78,53,100,76,37,38,37,42,39,46,37,53,31,86,74,13,87,37,22,67,64,44,89,43,58,39,37,44,33,39,71,53,67,24,33,40,37,40,29,67,34,88,41,81,40,86,56,99,86,57,76,40,47,76,74,39,53,76,68,69,70,65,67,79,43,97,69,100,54,85,64,31,76,83,70,69,40,48,36,31,56,41,74,48,20,33,25,43,34,45,78,38,46,34,91,44,37,79,61,55,50,50,51,50,55,50,50,43,24,30,50,39,23,31,67,74,75,48,77,63,53,70,60,55,48,50,68,49,60,79,72,111